Protein AF-A0A176YM78-F1 (afdb_monomer_lite)

Foldseek 3Di:
DDQVVLLVVLVVVLVPDDCVQQQDLVSQLVSQVVSCVVPVHPDDPDDSSVSSSVSSVVVHHDD

Secondary structure (DSSP, 8-state):
--HHHHHHHHHHHHHHS-GGGSSSHHHHHHHHHHHHHHS-PPP-SS-HHHHHHHHHTTTS---

pLDDT: mean 89.58, std 8.97, range [47.88, 96.12]

Sequence (63 aa):
MTKSRIRRAVIREWMALAPTQRQSAQQALAFAADAIERYKLPRSRRTPCAVIMAWLKPRTGRG

Radius of gyration: 11.02 Å; chains: 1; bounding box: 28×20×30 Å

Structure (mmCIF, N/CA/C/O backbone):
data_AF-A0A176YM78-F1
#
_entry.id   AF-A0A176YM78-F1
#
loop_
_atom_site.group_PDB
_atom_site.id
_atom_site.type_symbol
_atom_site.label_atom_id
_atom_site.label_alt_id
_atom_site.label_comp_id
_atom_site.label_asym_id
_atom_site.label_entity_id
_atom_site.label_seq_id
_atom_site.pdbx_PDB_ins_code
_atom_site.Cartn_x
_atom_site.Cartn_y
_atom_site.Cartn_z
_atom_site.occupancy
_atom_site.B_iso_or_equiv
_ato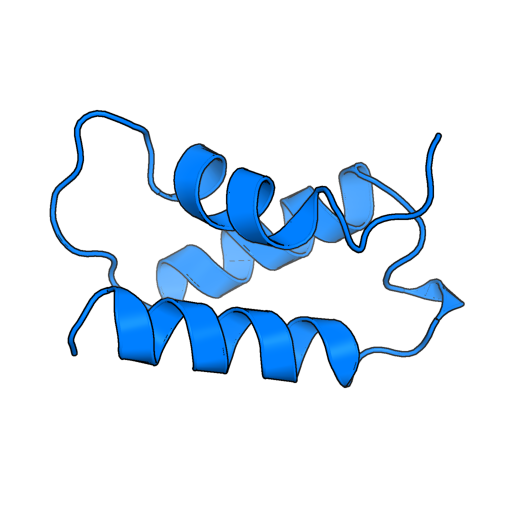m_site.auth_seq_id
_atom_site.auth_comp_id
_atom_site.auth_asym_id
_atom_site.auth_atom_id
_atom_site.pdbx_PDB_model_num
ATOM 1 N N . MET A 1 1 ? 3.734 -1.718 -15.964 1.00 71.62 1 MET A N 1
ATOM 2 C CA . MET A 1 1 ? 2.642 -0.792 -15.568 1.00 71.62 1 MET A CA 1
ATOM 3 C C . MET A 1 1 ? 3.267 0.541 -15.140 1.00 71.62 1 MET A C 1
ATOM 5 O O . MET A 1 1 ? 4.316 0.507 -14.511 1.00 71.62 1 MET A O 1
ATOM 9 N N . THR A 1 2 ? 2.714 1.708 -15.496 1.00 86.88 2 THR A N 1
ATOM 10 C CA . THR A 1 2 ? 3.337 2.997 -15.116 1.00 86.88 2 THR A CA 1
ATOM 11 C C . THR A 1 2 ? 3.216 3.257 -13.612 1.00 86.88 2 THR A C 1
ATOM 13 O O . THR A 1 2 ? 2.238 2.847 -12.980 1.00 86.88 2 THR A O 1
ATOM 16 N N . LYS A 1 3 ? 4.172 3.996 -13.031 1.00 87.31 3 LYS A N 1
ATOM 17 C CA . LYS A 1 3 ? 4.173 4.354 -11.598 1.00 87.31 3 LYS A CA 1
ATOM 18 C C . LYS A 1 3 ? 2.866 5.031 -11.157 1.00 87.31 3 LYS A C 1
ATOM 20 O O . LYS A 1 3 ? 2.382 4.770 -10.062 1.00 87.31 3 LYS A O 1
ATOM 25 N N . SER A 1 4 ? 2.269 5.856 -12.022 1.00 90.88 4 SER A N 1
ATOM 26 C CA . SER A 1 4 ? 0.980 6.516 -11.762 1.00 90.88 4 SER A CA 1
ATOM 27 C C . SER A 1 4 ? -0.186 5.519 -11.674 1.00 90.88 4 SER A C 1
ATOM 29 O O . SER A 1 4 ? -1.005 5.598 -10.757 1.00 90.88 4 SER A O 1
ATOM 31 N N . ARG A 1 5 ? -0.239 4.524 -12.572 1.00 93.00 5 ARG A N 1
ATOM 32 C CA . ARG A 1 5 ? -1.277 3.480 -12.541 1.00 93.00 5 ARG A CA 1
ATOM 33 C C . ARG A 1 5 ? -1.133 2.579 -11.312 1.00 93.00 5 ARG A C 1
ATOM 35 O O . ARG A 1 5 ? -2.142 2.307 -10.670 1.00 93.00 5 ARG A O 1
ATOM 42 N N . ILE A 1 6 ? 0.099 2.214 -10.948 1.00 93.69 6 ILE A N 1
ATOM 43 C CA . ILE A 1 6 ? 0.392 1.459 -9.719 1.00 93.69 6 ILE A CA 1
ATOM 44 C C . ILE A 1 6 ? -0.044 2.257 -8.485 1.00 93.69 6 ILE A C 1
ATOM 46 O O . ILE A 1 6 ? -0.799 1.745 -7.667 1.00 93.69 6 ILE A O 1
ATOM 50 N N . ARG A 1 7 ? 0.331 3.540 -8.388 1.00 94.44 7 ARG A N 1
ATOM 51 C CA . ARG A 1 7 ? -0.076 4.414 -7.275 1.00 94.44 7 ARG A CA 1
ATOM 52 C C . ARG A 1 7 ? -1.590 4.433 -7.076 1.00 94.44 7 ARG A C 1
ATOM 54 O O . ARG A 1 7 ? -2.058 4.316 -5.949 1.00 94.44 7 ARG A O 1
ATOM 61 N N . ARG A 1 8 ? -2.363 4.586 -8.157 1.00 95.50 8 ARG A N 1
ATOM 62 C CA . ARG A 1 8 ? -3.834 4.587 -8.083 1.00 95.50 8 ARG A CA 1
ATOM 63 C C . ARG A 1 8 ? -4.405 3.232 -7.669 1.00 95.50 8 ARG A C 1
ATOM 65 O O . ARG A 1 8 ? -5.420 3.209 -6.985 1.00 95.50 8 ARG A O 1
ATOM 72 N N . ALA A 1 9 ? -3.799 2.125 -8.091 1.00 95.81 9 ALA A N 1
ATOM 73 C CA . ALA A 1 9 ? -4.223 0.789 -7.677 1.00 95.81 9 ALA A CA 1
ATOM 74 C C . ALA A 1 9 ? -3.986 0.579 -6.173 1.00 95.81 9 ALA A C 1
ATOM 76 O O . ALA A 1 9 ? -4.939 0.333 -5.444 1.00 95.81 9 ALA A O 1
ATOM 77 N N . VAL A 1 10 ? -2.763 0.844 -5.705 1.00 95.50 10 VAL A N 1
ATOM 78 C CA . VAL A 1 10 ? -2.370 0.750 -4.290 1.00 95.50 10 VAL A CA 1
ATOM 79 C C . VAL A 1 10 ? -3.255 1.620 -3.389 1.00 95.50 10 VAL A C 1
ATOM 81 O O . VAL A 1 10 ? -3.744 1.151 -2.369 1.00 95.50 10 VAL A O 1
ATOM 84 N N . ILE A 1 11 ? -3.512 2.880 -3.770 1.00 94.81 11 ILE A N 1
ATOM 85 C CA . ILE A 1 11 ? -4.382 3.770 -2.980 1.00 94.81 11 ILE A CA 1
ATOM 86 C C . ILE A 1 11 ? -5.823 3.248 -2.929 1.00 94.81 11 ILE A C 1
ATOM 88 O O . ILE A 1 11 ? -6.454 3.349 -1.882 1.00 94.81 11 ILE A O 1
ATOM 92 N N . ARG A 1 12 ? -6.358 2.715 -4.035 1.00 96.12 12 ARG A N 1
ATOM 93 C CA . ARG A 1 12 ? -7.732 2.190 -4.060 1.00 96.12 12 ARG A CA 1
ATOM 94 C C . ARG A 1 12 ? -7.887 0.973 -3.163 1.00 96.12 12 ARG A C 1
ATOM 96 O O . ARG A 1 12 ? -8.841 0.925 -2.403 1.00 96.12 12 ARG A O 1
ATOM 103 N N . GLU A 1 13 ? -6.940 0.046 -3.213 1.00 95.81 13 GLU A N 1
ATOM 104 C CA . GLU A 1 13 ? -6.947 -1.122 -2.331 1.00 95.81 13 GLU A CA 1
ATOM 105 C C . GLU A 1 13 ? -6.830 -0.734 -0.861 1.00 95.81 13 GLU A C 1
ATOM 107 O O . GLU A 1 13 ? -7.607 -1.207 -0.043 1.00 95.81 13 GLU A O 1
ATOM 112 N N . TRP A 1 14 ? -5.925 0.191 -0.534 1.00 95.19 14 TRP A N 1
ATOM 113 C CA . TRP A 1 14 ? -5.799 0.709 0.827 1.00 95.19 14 TRP A CA 1
ATOM 114 C C . TRP A 1 14 ? -7.101 1.334 1.340 1.00 95.19 14 TRP A C 1
ATOM 116 O O . TRP A 1 14 ? -7.490 1.133 2.486 1.00 95.19 14 TRP A O 1
ATOM 126 N N . MET A 1 15 ? -7.793 2.096 0.490 1.00 94.62 15 MET A N 1
ATOM 127 C CA . MET A 1 15 ? -9.065 2.725 0.847 1.00 94.62 15 MET A CA 1
ATOM 128 C C . MET A 1 15 ? -10.245 1.746 0.877 1.00 94.62 15 MET A C 1
ATOM 130 O O . MET A 1 15 ? -11.261 2.081 1.480 1.00 94.62 15 MET A O 1
ATOM 134 N N . ALA A 1 16 ? -10.119 0.572 0.251 1.00 95.31 16 ALA A N 1
ATOM 135 C CA . ALA A 1 16 ? -11.115 -0.495 0.314 1.00 95.31 16 ALA A CA 1
ATOM 136 C C . ALA A 1 16 ? -11.048 -1.292 1.629 1.00 95.31 16 ALA A C 1
ATOM 138 O O . ALA A 1 16 ? -12.006 -1.983 1.965 1.00 95.31 16 ALA A O 1
ATOM 139 N N . LEU A 1 17 ? -9.946 -1.187 2.383 1.00 93.12 17 LEU A N 1
ATOM 140 C CA . LEU A 1 17 ? -9.845 -1.764 3.722 1.00 93.12 17 LEU A CA 1
ATOM 141 C C . LEU A 1 17 ? -10.790 -1.062 4.703 1.00 93.12 17 LEU A C 1
ATOM 143 O O . LEU A 1 17 ? -11.049 0.147 4.605 1.00 93.12 17 LEU A O 1
ATOM 147 N N . ALA A 1 18 ? -11.251 -1.812 5.706 1.00 91.38 18 ALA A N 1
ATOM 148 C CA . ALA A 1 18 ? -12.057 -1.249 6.780 1.00 91.38 18 ALA A CA 1
ATOM 149 C C . ALA A 1 18 ? -11.273 -0.136 7.502 1.00 91.38 18 ALA A C 1
ATOM 151 O O . ALA A 1 18 ? -10.057 -0.264 7.666 1.00 91.38 18 ALA A O 1
ATOM 152 N N . PRO A 1 19 ? -11.925 0.944 7.981 1.00 88.38 19 PRO A N 1
ATOM 153 C CA . PRO A 1 19 ? -11.247 2.027 8.694 1.00 88.38 19 PRO A CA 1
ATOM 154 C C . PRO A 1 19 ? -10.310 1.536 9.806 1.00 88.38 19 PRO A C 1
ATOM 156 O O . PRO A 1 19 ? -9.187 2.018 9.897 1.00 88.38 19 PRO A O 1
ATOM 159 N N . THR A 1 20 ? -10.723 0.530 10.578 1.00 89.69 20 THR A N 1
ATOM 160 C CA . THR A 1 20 ? -9.940 -0.090 11.665 1.00 89.69 20 THR A CA 1
ATOM 161 C C . THR A 1 20 ? -8.641 -0.749 11.203 1.00 89.69 20 THR A C 1
ATOM 163 O O . THR A 1 20 ? -7.707 -0.880 11.988 1.00 89.69 20 THR A O 1
ATOM 166 N N . GLN A 1 21 ? -8.554 -1.139 9.930 1.00 88.38 21 GLN A N 1
ATOM 167 C CA . GLN A 1 21 ? -7.385 -1.773 9.314 1.00 88.38 21 GLN A CA 1
ATOM 168 C C . GLN A 1 21 ? -6.442 -0.767 8.642 1.00 88.38 21 GLN A C 1
ATOM 170 O O . GLN A 1 21 ? -5.384 -1.157 8.155 1.00 88.38 21 GLN A O 1
ATOM 175 N N . ARG A 1 22 ? -6.817 0.518 8.594 1.00 90.69 22 ARG A N 1
ATOM 176 C CA . ARG A 1 22 ? -6.056 1.582 7.919 1.00 90.69 22 ARG A CA 1
ATOM 177 C C . ARG A 1 22 ? -5.754 2.788 8.806 1.00 90.69 22 ARG A C 1
ATOM 179 O O . ARG A 1 22 ? -5.554 3.902 8.316 1.00 90.69 22 ARG A O 1
ATOM 186 N N . GLN A 1 23 ? -5.745 2.572 10.115 1.00 86.88 23 GLN A N 1
ATOM 187 C CA . GLN A 1 23 ? -5.601 3.621 11.120 1.00 86.88 23 GLN A CA 1
ATOM 188 C C . GLN A 1 23 ? -4.156 3.840 11.561 1.00 86.88 23 GLN A C 1
ATOM 190 O O . GLN A 1 23 ? -3.835 4.951 11.973 1.00 86.88 23 GLN A O 1
ATOM 195 N N . SER A 1 24 ? -3.276 2.841 11.436 1.00 89.75 24 SER A N 1
ATOM 196 C CA . SER A 1 24 ? -1.905 2.941 11.945 1.00 89.75 24 SER A CA 1
ATOM 197 C C . SER A 1 24 ? -0.830 2.855 10.862 1.00 89.75 24 SER A C 1
ATOM 199 O O . SER A 1 24 ? -1.000 2.251 9.799 1.00 89.75 24 SER A O 1
ATOM 201 N N . ALA A 1 25 ? 0.333 3.438 11.162 1.00 89.56 25 ALA A N 1
ATOM 202 C CA . ALA A 1 25 ? 1.519 3.314 10.321 1.00 89.56 25 ALA A CA 1
ATOM 203 C C . ALA A 1 25 ? 2.011 1.858 10.222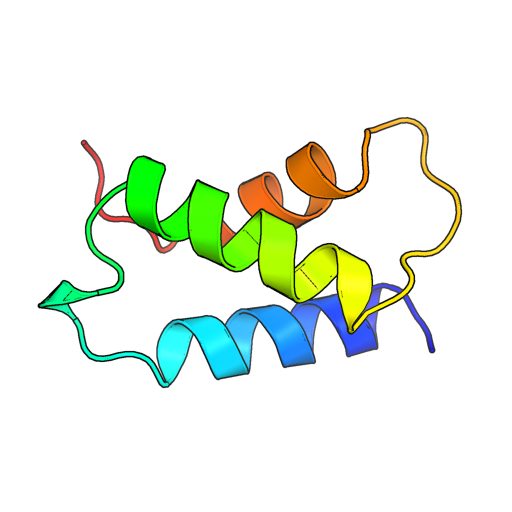 1.00 89.56 25 ALA A C 1
ATOM 205 O O . ALA A 1 25 ? 2.538 1.463 9.186 1.00 89.56 25 ALA A O 1
ATOM 206 N N . GLN A 1 26 ? 1.802 1.051 11.267 1.00 91.81 26 GLN A N 1
ATOM 207 C CA . GLN A 1 26 ? 2.177 -0.363 11.280 1.00 91.81 26 GLN A CA 1
ATOM 208 C C . GLN A 1 26 ? 1.308 -1.191 10.321 1.00 91.81 26 GLN A C 1
ATOM 210 O O . GLN A 1 26 ? 1.834 -2.013 9.576 1.00 91.81 26 GLN A O 1
ATOM 215 N N . GLN A 1 27 ? -0.000 -0.921 10.263 1.00 93.88 27 GLN A N 1
ATOM 216 C CA . GLN A 1 27 ? -0.896 -1.532 9.273 1.00 93.88 27 GLN A CA 1
ATOM 217 C C . GLN A 1 27 ? -0.517 -1.126 7.846 1.00 93.88 27 GLN A C 1
ATOM 219 O O . GLN A 1 27 ? -0.484 -1.961 6.945 1.00 93.88 27 GLN A O 1
ATOM 224 N N . ALA A 1 28 ? -0.169 0.147 7.644 1.00 94.38 28 ALA A N 1
ATOM 225 C CA . ALA A 1 28 ? 0.300 0.624 6.348 1.00 94.38 28 ALA A CA 1
ATOM 226 C C . ALA A 1 28 ? 1.622 -0.027 5.930 1.00 94.38 28 ALA A C 1
ATOM 228 O O . ALA A 1 28 ? 1.806 -0.300 4.747 1.00 94.38 28 ALA A O 1
ATOM 229 N N . LEU A 1 29 ? 2.517 -0.303 6.883 1.00 94.69 29 LEU A N 1
ATOM 230 C CA . LEU A 1 29 ? 3.774 -1.002 6.628 1.00 94.69 29 LEU A CA 1
ATOM 231 C C . LEU A 1 29 ? 3.532 -2.452 6.197 1.00 94.69 29 LEU A C 1
ATOM 233 O O . LEU A 1 29 ? 4.109 -2.882 5.200 1.00 94.69 29 LEU A O 1
ATOM 237 N N . ALA A 1 30 ? 2.655 -3.175 6.901 1.00 94.81 30 ALA A N 1
ATOM 238 C CA . ALA A 1 30 ? 2.271 -4.539 6.537 1.00 94.81 30 ALA A CA 1
ATOM 239 C C . ALA A 1 30 ? 1.645 -4.580 5.134 1.00 94.81 30 ALA A C 1
ATOM 241 O O . ALA A 1 30 ? 2.114 -5.299 4.256 1.00 94.81 30 ALA A O 1
ATOM 242 N N . PHE A 1 31 ? 0.677 -3.699 4.872 1.00 95.75 31 PHE A N 1
ATOM 243 C CA . PHE A 1 31 ? 0.075 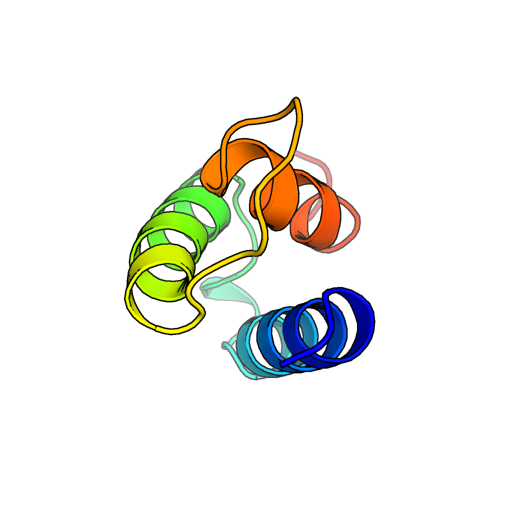-3.566 3.548 1.00 95.75 31 PHE A CA 1
ATOM 244 C C . PHE A 1 31 ? 1.102 -3.188 2.467 1.00 95.75 31 PHE A C 1
ATOM 246 O O . PHE A 1 31 ? 1.020 -3.660 1.332 1.00 95.75 31 PHE A O 1
ATOM 253 N N . ALA A 1 32 ? 2.074 -2.328 2.788 1.00 94.75 32 ALA A N 1
ATOM 254 C CA . ALA A 1 32 ? 3.123 -1.944 1.853 1.00 94.75 32 ALA A CA 1
ATOM 255 C C . ALA A 1 32 ? 4.007 -3.135 1.474 1.00 94.75 32 ALA A C 1
ATOM 257 O O . ALA A 1 32 ? 4.344 -3.248 0.299 1.00 94.75 32 ALA A O 1
ATOM 258 N N . ALA A 1 33 ? 4.344 -4.017 2.419 1.00 94.19 33 ALA A N 1
ATOM 259 C CA . ALA A 1 33 ? 5.087 -5.243 2.136 1.00 94.19 33 ALA A CA 1
ATOM 260 C C . ALA A 1 33 ? 4.336 -6.118 1.116 1.00 94.19 33 ALA A C 1
ATOM 262 O O . ALA A 1 33 ? 4.879 -6.420 0.053 1.00 94.19 33 ALA A O 1
ATOM 263 N N . ASP A 1 34 ? 3.051 -6.382 1.355 1.00 94.75 34 ASP A N 1
ATOM 264 C CA . ASP A 1 34 ? 2.211 -7.178 0.448 1.00 94.75 34 ASP A CA 1
ATOM 265 C C . ASP A 1 34 ? 2.018 -6.509 -0.924 1.00 94.75 34 ASP A C 1
ATOM 267 O O . ASP A 1 34 ? 1.904 -7.162 -1.966 1.00 94.75 34 ASP A O 1
ATOM 271 N N . ALA A 1 35 ? 1.946 -5.177 -0.957 1.00 94.62 35 ALA A N 1
ATOM 272 C CA . ALA A 1 35 ? 1.791 -4.424 -2.196 1.00 94.62 35 ALA A CA 1
ATOM 273 C C . ALA A 1 35 ? 3.065 -4.430 -3.058 1.00 94.62 35 ALA A C 1
ATOM 275 O O . ALA A 1 35 ? 2.948 -4.352 -4.282 1.00 94.62 35 ALA A O 1
ATOM 276 N N . ILE A 1 36 ? 4.260 -4.529 -2.464 1.00 93.44 36 ILE A N 1
ATOM 277 C CA . ILE A 1 36 ? 5.533 -4.614 -3.206 1.00 93.44 36 ILE A CA 1
ATOM 2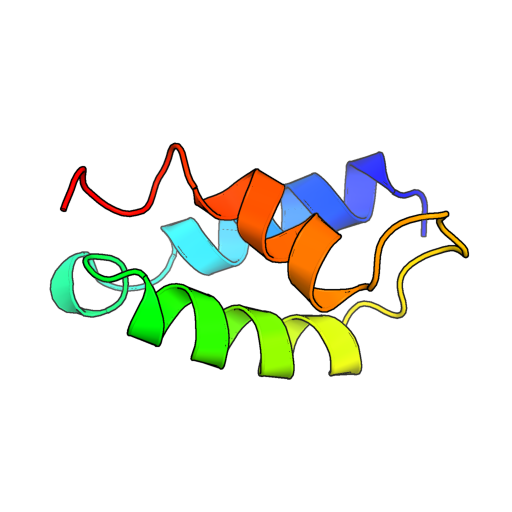78 C C . ILE A 1 36 ? 5.589 -5.899 -4.028 1.00 93.44 36 ILE A C 1
ATOM 280 O O . ILE A 1 36 ? 5.945 -5.840 -5.207 1.00 93.44 36 ILE A O 1
ATOM 284 N N . GLU A 1 37 ? 5.185 -7.021 -3.433 1.00 90.31 37 GLU A N 1
ATOM 285 C CA . GLU A 1 37 ? 5.176 -8.328 -4.098 1.00 90.31 37 GLU A CA 1
ATOM 286 C C . GLU A 1 37 ? 4.220 -8.343 -5.300 1.00 90.31 37 GLU A C 1
ATOM 288 O O . GLU A 1 37 ? 4.547 -8.845 -6.378 1.00 90.31 37 GLU A O 1
ATOM 293 N N . ARG A 1 38 ? 3.049 -7.709 -5.159 1.00 91.56 38 ARG A N 1
ATOM 294 C CA . ARG A 1 38 ? 2.015 -7.666 -6.209 1.00 91.56 38 ARG A CA 1
ATOM 295 C C . ARG A 1 38 ? 2.329 -6.660 -7.311 1.00 91.56 38 ARG A C 1
ATOM 297 O O . ARG A 1 38 ? 2.180 -6.945 -8.500 1.00 91.56 38 ARG A O 1
ATOM 304 N N . TYR A 1 39 ? 2.756 -5.462 -6.929 1.00 88.00 39 TYR A N 1
ATOM 305 C CA . TYR A 1 39 ? 2.990 -4.352 -7.839 1.00 88.00 39 TYR A CA 1
ATOM 306 C C . TYR A 1 39 ? 4.485 -4.121 -7.990 1.00 88.00 39 TYR A C 1
ATOM 308 O O . TYR A 1 39 ? 5.013 -3.161 -7.437 1.00 88.00 39 TYR A O 1
ATOM 316 N N . LYS A 1 40 ? 5.166 -4.969 -8.770 1.00 84.19 40 LYS A N 1
ATOM 317 C CA . LYS A 1 40 ? 6.587 -4.790 -9.120 1.00 84.19 40 LYS A CA 1
ATOM 318 C C . LYS A 1 40 ? 6.860 -3.342 -9.550 1.00 84.19 40 LYS A C 1
ATOM 320 O O . LYS A 1 40 ? 6.524 -2.924 -10.664 1.00 84.19 40 LYS A O 1
ATOM 325 N N . LEU A 1 41 ? 7.411 -2.551 -8.631 1.00 86.00 41 LEU A N 1
ATOM 326 C CA . LEU A 1 41 ? 7.572 -1.113 -8.806 1.00 86.00 41 LEU A CA 1
ATOM 327 C C . LEU A 1 41 ? 8.717 -0.832 -9.787 1.00 86.00 41 LEU A C 1
ATOM 329 O O . LEU A 1 41 ? 9.753 -1.494 -9.725 1.00 86.00 41 LEU A O 1
ATOM 333 N N . PRO A 1 42 ? 8.584 0.180 -10.663 1.00 84.69 42 PRO A N 1
ATOM 334 C CA . PRO A 1 42 ? 9.702 0.634 -11.476 1.00 84.69 42 PRO A CA 1
ATOM 335 C C . PRO A 1 42 ? 10.869 1.083 -10.593 1.00 84.69 42 PRO A C 1
ATOM 337 O O . PRO A 1 42 ? 10.659 1.627 -9.502 1.00 84.69 42 PRO A O 1
ATOM 340 N N . ARG A 1 43 ? 12.093 0.915 -11.100 1.00 85.19 43 ARG A N 1
ATOM 341 C CA . ARG A 1 43 ? 13.321 1.324 -10.409 1.00 85.19 43 ARG A CA 1
ATOM 342 C C . ARG A 1 43 ? 13.235 2.794 -9.973 1.00 85.19 43 ARG A C 1
ATOM 344 O O . ARG A 1 43 ? 12.785 3.667 -10.713 1.00 85.19 43 ARG A O 1
ATOM 351 N N . SER A 1 44 ? 13.636 3.055 -8.735 1.00 85.88 44 SER A N 1
ATOM 352 C CA . SER A 1 44 ? 13.495 4.341 -8.047 1.00 85.88 44 SER A CA 1
ATOM 353 C C . SER A 1 44 ? 14.687 4.544 -7.112 1.00 85.88 44 SER A C 1
ATOM 355 O O . SER A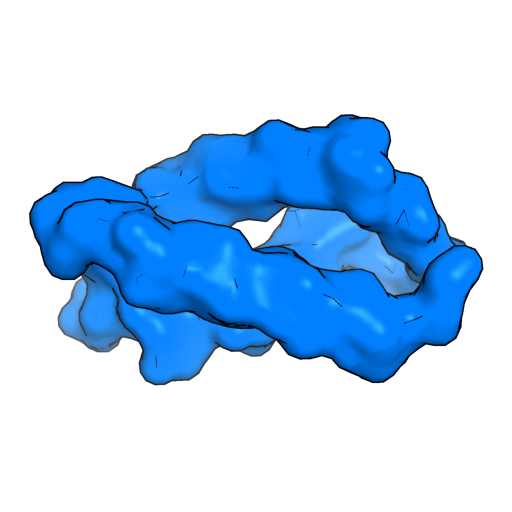 1 44 ? 15.266 3.572 -6.641 1.00 85.88 44 SER A O 1
ATOM 357 N N . ARG A 1 45 ? 15.035 5.804 -6.807 1.00 89.75 45 ARG A N 1
ATOM 358 C CA . ARG A 1 45 ? 16.064 6.131 -5.797 1.00 89.75 45 ARG A CA 1
ATOM 359 C C . ARG A 1 45 ? 15.659 5.716 -4.379 1.00 89.75 45 ARG A C 1
ATOM 361 O O . ARG A 1 45 ? 16.512 5.450 -3.547 1.00 89.75 45 ARG A O 1
ATOM 368 N N . ARG A 1 46 ? 14.353 5.699 -4.097 1.00 90.31 46 ARG A N 1
ATOM 369 C CA . ARG A 1 46 ? 13.786 5.218 -2.826 1.00 90.31 46 ARG A CA 1
ATOM 370 C C . ARG A 1 46 ? 13.423 3.743 -2.930 1.00 90.31 46 ARG A C 1
ATOM 372 O O . ARG A 1 46 ? 12.964 3.325 -3.996 1.00 90.31 46 ARG A O 1
ATOM 379 N N . THR A 1 47 ? 13.527 3.024 -1.811 1.00 93.06 47 THR A N 1
ATOM 380 C CA . THR A 1 47 ? 13.067 1.634 -1.704 1.00 93.06 47 THR A CA 1
ATOM 381 C C . THR A 1 47 ? 11.575 1.520 -2.053 1.00 93.06 47 THR A C 1
ATOM 383 O O . THR A 1 47 ? 10.815 2.467 -1.810 1.00 93.06 47 THR A O 1
ATOM 386 N N . PRO A 1 48 ? 11.123 0.384 -2.614 1.00 93.44 48 PRO A N 1
ATOM 387 C CA . PRO A 1 48 ? 9.712 0.154 -2.932 1.00 93.44 48 PRO A CA 1
ATOM 388 C C . PRO A 1 48 ? 8.765 0.433 -1.754 1.00 93.44 48 PRO A C 1
ATOM 390 O O . PRO A 1 48 ? 7.771 1.143 -1.918 1.00 93.44 48 PRO A O 1
ATOM 393 N N . CYS A 1 49 ? 9.140 -0.011 -0.549 1.00 93.56 49 CYS A N 1
ATOM 394 C CA . CYS A 1 49 ? 8.392 0.251 0.681 1.00 93.56 49 CYS A CA 1
ATOM 395 C C . CYS A 1 49 ? 8.276 1.752 0.981 1.00 93.56 49 CYS A C 1
ATOM 397 O O . CYS A 1 49 ? 7.171 2.262 1.155 1.00 93.56 49 CYS A O 1
ATOM 399 N N . ALA A 1 50 ? 9.382 2.504 0.925 1.00 93.50 50 ALA A N 1
ATOM 400 C CA . ALA A 1 50 ? 9.356 3.951 1.146 1.00 93.50 50 ALA A CA 1
ATOM 401 C C . ALA A 1 50 ? 8.514 4.703 0.097 1.00 93.50 50 ALA A C 1
ATOM 403 O O . ALA A 1 50 ? 7.929 5.747 0.395 1.00 93.50 50 ALA A O 1
ATOM 404 N N . VAL A 1 51 ? 8.434 4.191 -1.136 1.00 95.00 51 VAL A N 1
ATOM 405 C CA . VAL A 1 51 ? 7.566 4.754 -2.180 1.00 95.00 51 VAL A CA 1
ATOM 406 C C . VAL A 1 51 ? 6.090 4.539 -1.844 1.00 95.00 51 VAL A C 1
ATOM 408 O O . VAL A 1 51 ? 5.325 5.503 -1.911 1.00 95.00 51 VAL A O 1
ATOM 411 N N . ILE A 1 52 ? 5.694 3.320 -1.469 1.00 94.62 52 ILE A N 1
ATOM 412 C CA . ILE A 1 52 ? 4.300 3.004 -1.124 1.00 94.62 52 ILE A CA 1
ATOM 413 C C . ILE A 1 52 ? 3.885 3.722 0.160 1.00 94.62 52 ILE A C 1
ATOM 415 O O . ILE A 1 52 ? 2.867 4.412 0.160 1.00 94.62 52 ILE A O 1
ATOM 419 N N . MET A 1 53 ? 4.708 3.678 1.208 1.00 94.69 53 MET A N 1
ATOM 420 C CA . MET A 1 53 ? 4.452 4.391 2.463 1.00 94.69 53 MET A CA 1
ATOM 421 C C . MET A 1 53 ? 4.236 5.892 2.237 1.00 94.69 53 MET A C 1
ATOM 423 O O . MET A 1 53 ? 3.326 6.478 2.816 1.00 94.69 53 MET A O 1
ATOM 427 N N . ALA A 1 54 ? 4.989 6.525 1.329 1.00 93.81 54 ALA A N 1
ATOM 428 C CA . ALA A 1 54 ? 4.778 7.932 0.981 1.00 93.81 54 ALA A CA 1
ATOM 429 C C . ALA A 1 54 ? 3.410 8.203 0.322 1.00 93.81 54 ALA A C 1
ATOM 431 O O . ALA A 1 54 ? 2.878 9.308 0.439 1.00 93.81 54 ALA A O 1
ATOM 432 N N . TRP A 1 55 ? 2.821 7.225 -0.371 1.00 93.88 55 TRP A N 1
ATOM 433 C CA . TRP A 1 55 ? 1.468 7.342 -0.925 1.00 93.88 55 TRP A CA 1
ATOM 434 C C . TRP A 1 55 ? 0.380 7.165 0.136 1.00 93.88 55 TRP A C 1
ATOM 436 O O . TRP A 1 55 ? -0.674 7.804 0.033 1.00 93.88 55 TRP A O 1
ATOM 446 N N . LEU A 1 56 ? 0.641 6.326 1.140 1.00 93.25 56 LEU A N 1
ATOM 447 C CA . LEU A 1 56 ? -0.297 6.006 2.216 1.00 93.25 56 LEU A CA 1
ATOM 448 C C . LEU A 1 56 ? -0.260 7.017 3.363 1.00 93.25 56 LEU A C 1
ATOM 450 O O . LEU A 1 56 ? -1.301 7.264 3.957 1.00 93.25 56 LEU A O 1
ATOM 454 N N . LYS A 1 57 ? 0.882 7.667 3.624 1.00 89.56 57 LYS A N 1
ATOM 455 C CA . LYS A 1 57 ? 1.083 8.600 4.750 1.00 89.56 57 LYS A CA 1
ATOM 456 C C . LYS A 1 57 ? -0.020 9.661 4.925 1.00 89.56 57 LYS A C 1
ATOM 458 O O . LYS A 1 57 ? -0.419 9.892 6.057 1.00 89.56 57 LYS A O 1
ATOM 463 N N . PRO A 1 58 ? -0.567 10.296 3.868 1.00 87.19 58 PRO A N 1
ATOM 464 C CA . PRO A 1 58 ? -1.669 11.253 4.034 1.00 87.19 58 PRO A CA 1
ATOM 465 C C . PRO A 1 58 ? -3.022 10.619 4.417 1.00 87.19 58 PRO A C 1
ATOM 467 O O . PRO A 1 58 ? -4.003 11.338 4.563 1.00 87.19 58 PRO A O 1
ATOM 470 N N . ARG A 1 59 ? -3.107 9.284 4.461 1.00 85.12 59 ARG A N 1
ATOM 471 C CA . ARG A 1 59 ? -4.339 8.478 4.571 1.00 85.12 59 ARG A CA 1
ATOM 472 C C . ARG A 1 59 ? -4.322 7.509 5.750 1.00 85.12 59 ARG A C 1
ATOM 474 O O . ARG A 1 59 ? -5.369 6.976 6.097 1.00 85.12 59 ARG A O 1
ATOM 481 N N . THR A 1 60 ? -3.154 7.261 6.326 1.00 80.44 60 THR A N 1
ATOM 482 C CA . THR A 1 60 ? -3.012 6.777 7.697 1.00 80.44 60 THR A CA 1
ATOM 483 C C . THR A 1 60 ? -3.317 7.959 8.604 1.00 80.44 60 THR A C 1
ATOM 485 O O . THR A 1 60 ? -2.741 9.028 8.388 1.00 80.44 60 THR A O 1
ATOM 488 N N . GLY A 1 61 ? -4.253 7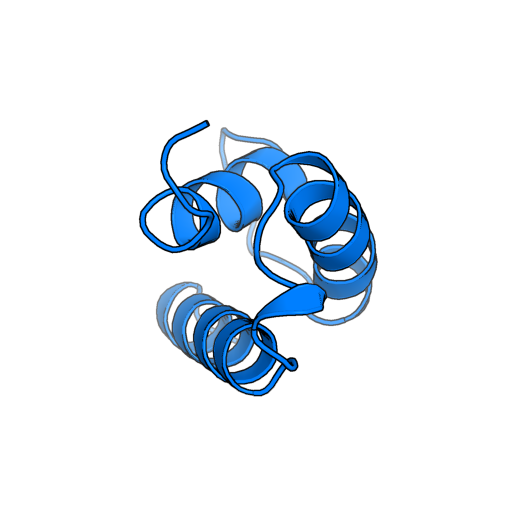.807 9.545 1.00 62.78 61 GLY A N 1
ATOM 489 C CA . GLY A 1 61 ? -4.592 8.868 10.498 1.00 62.78 61 GLY A CA 1
ATOM 490 C C . GLY A 1 61 ? -3.321 9.468 11.101 1.00 62.78 61 GLY A C 1
ATOM 491 O O . GLY A 1 61 ? -2.327 8.757 11.253 1.00 62.78 61 GLY A O 1
ATOM 492 N N . ARG A 1 62 ? -3.318 10.784 11.360 1.00 54.53 62 ARG A N 1
ATOM 493 C CA . ARG A 1 62 ? -2.216 11.423 12.090 1.00 54.53 62 ARG A CA 1
ATOM 494 C C . ARG A 1 62 ? -2.110 10.701 13.436 1.00 54.53 62 ARG A C 1
ATOM 496 O O . ARG A 1 62 ? -2.977 10.900 14.280 1.00 54.53 62 ARG A O 1
ATOM 503 N N . GLY A 1 63 ? -1.136 9.801 13.558 1.00 47.88 63 GLY A N 1
ATOM 504 C CA . GLY A 1 63 ? -0.596 9.425 14.858 1.00 47.88 63 GLY A CA 1
ATOM 505 C C . GLY A 1 63 ? 0.058 10.642 15.480 1.00 47.88 63 GLY A C 1
ATOM 506 O O . GLY A 1 63 ? 0.608 11.458 14.698 1.00 47.88 63 GLY A O 1
#

Organism: NCBI:txid1497615